Protein AF-A0A8T5M3S6-F1 (afdb_monomer_lite)

Secondary structure (DSSP, 8-state):
---TTSEEEEE----S-SS-SSPPPHHHHHHHHHHTT-EEEHHHHHHHHHHHHHHTTEEEEEEGGGTEEEEEEE-TTS-EEEEEEEEE-

Foldseek 3Di:
DDDQQDKWAKADFFPQDDPPPHGDDPQLRVQLVVSHRDIDGNNVVQVSNAVVLVVQQKHWDAPPVQQFIKIWHADPVRDIDIDGGIGID

Structure (mmCIF, N/CA/C/O backbone):
data_AF-A0A8T5M3S6-F1
#
_entry.id   AF-A0A8T5M3S6-F1
#
loop_
_atom_site.group_PDB
_atom_site.id
_atom_site.type_symbol
_atom_site.label_atom_id
_atom_site.label_alt_id
_atom_site.label_comp_id
_atom_site.label_asym_id
_atom_site.label_entity_id
_atom_site.label_seq_id
_atom_site.pdbx_PDB_ins_code
_atom_site.Cartn_x
_atom_site.Cartn_y
_atom_site.Cartn_z
_atom_site.occupancy
_atom_site.B_iso_or_equiv
_atom_site.auth_seq_id
_atom_site.auth_comp_id
_atom_site.auth_asym_id
_atom_site.auth_atom_id
_atom_site.pdbx_PDB_model_num
ATOM 1 N N . MET A 1 1 ? -10.435 15.072 5.355 1.00 62.12 1 MET A N 1
ATOM 2 C CA . MET A 1 1 ? -9.093 14.448 5.285 1.00 62.12 1 MET A CA 1
ATOM 3 C C . MET A 1 1 ? -9.148 13.132 6.048 1.00 62.12 1 MET A C 1
ATOM 5 O O . MET A 1 1 ? -9.942 13.050 6.976 1.00 62.12 1 MET A O 1
ATOM 9 N N . ALA A 1 2 ? -8.415 12.097 5.628 1.00 75.12 2 ALA A N 1
ATOM 10 C CA . ALA A 1 2 ? -8.379 10.837 6.377 1.00 75.12 2 ALA A CA 1
ATOM 11 C C . ALA A 1 2 ? -7.630 11.054 7.702 1.00 75.12 2 ALA A C 1
ATOM 13 O O . ALA A 1 2 ? -6.591 11.712 7.706 1.00 75.12 2 ALA A O 1
ATOM 14 N N . ASN A 1 3 ? -8.163 10.546 8.815 1.00 86.81 3 ASN A N 1
ATOM 15 C CA . ASN A 1 3 ? -7.465 10.591 10.096 1.00 86.81 3 ASN A CA 1
ATOM 16 C C . ASN A 1 3 ? -6.416 9.475 10.120 1.00 86.81 3 ASN A 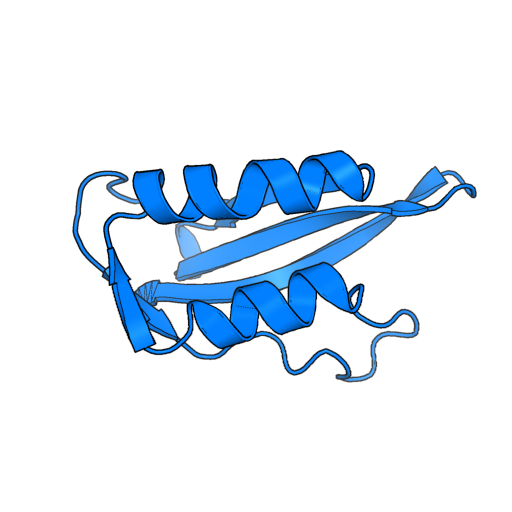C 1
ATOM 18 O O . ASN A 1 3 ? -6.777 8.303 10.184 1.00 86.81 3 ASN A O 1
ATOM 22 N N . LEU A 1 4 ? -5.134 9.845 10.059 1.00 90.19 4 LEU A N 1
ATOM 23 C CA . LEU A 1 4 ? -4.035 8.882 9.959 1.00 90.19 4 LEU A CA 1
ATOM 24 C C . LEU A 1 4 ? -3.909 7.979 11.187 1.00 90.19 4 LEU A C 1
ATOM 26 O O . LEU A 1 4 ? -3.499 6.834 11.048 1.00 90.19 4 LEU A O 1
ATOM 30 N N . LYS A 1 5 ? -4.321 8.478 12.358 1.00 92.62 5 LYS A N 1
ATOM 31 C CA . LYS A 1 5 ? -4.185 7.803 13.656 1.00 92.62 5 LYS A CA 1
ATOM 32 C C . LYS A 1 5 ? -5.419 7.000 14.059 1.00 92.62 5 LYS A C 1
ATOM 34 O O . LYS A 1 5 ? -5.428 6.353 15.103 1.00 92.62 5 LYS A O 1
ATOM 39 N N . GLN A 1 6 ? -6.486 7.058 13.266 1.00 90.06 6 GLN A N 1
ATOM 40 C CA . GLN A 1 6 ? -7.663 6.233 13.497 1.00 90.06 6 GLN A CA 1
ATOM 41 C C . GLN A 1 6 ? -7.365 4.799 13.049 1.00 90.06 6 GLN A C 1
ATOM 43 O O . GLN A 1 6 ? -6.908 4.588 11.927 1.00 90.06 6 GLN A O 1
ATOM 48 N N . LYS A 1 7 ? -7.667 3.817 13.906 1.00 95.81 7 LYS A N 1
ATOM 49 C CA . LYS A 1 7 ? -7.645 2.406 13.509 1.00 95.81 7 LYS A CA 1
ATOM 50 C C . LYS A 1 7 ? -8.734 2.137 12.473 1.00 95.81 7 LYS A C 1
ATOM 52 O O . LYS A 1 7 ? -9.888 2.513 12.676 1.00 95.81 7 LYS A O 1
ATOM 57 N N . VAL A 1 8 ? -8.347 1.475 11.396 1.00 96.00 8 VAL A N 1
ATOM 58 C CA . VAL A 1 8 ? -9.209 1.042 10.298 1.00 96.00 8 VAL A CA 1
ATOM 59 C C . VAL A 1 8 ? -8.969 -0.437 10.034 1.00 96.00 8 VAL A C 1
ATOM 61 O O . VAL A 1 8 ? -7.906 -0.970 10.352 1.00 96.00 8 VAL A O 1
ATOM 64 N N . GLU A 1 9 ? -9.948 -1.102 9.437 1.00 97.81 9 GLU A N 1
ATOM 65 C CA . GLU A 1 9 ? -9.750 -2.442 8.881 1.00 97.81 9 GLU A CA 1
ATOM 66 C C . GLU A 1 9 ? -9.321 -2.303 7.420 1.00 97.81 9 GLU A C 1
ATOM 68 O O . GLU A 1 9 ? -10.016 -1.651 6.633 1.00 97.81 9 GLU A O 1
ATOM 73 N N . LEU A 1 10 ? -8.187 -2.899 7.055 1.00 97.62 10 LEU A N 1
ATOM 74 C CA . LEU A 1 10 ? -7.737 -2.980 5.667 1.00 97.62 10 LEU A CA 1
ATOM 75 C C . LEU A 1 10 ? -8.459 -4.136 4.969 1.00 97.62 10 LEU A C 1
ATOM 77 O O . LEU A 1 10 ? -8.565 -5.220 5.532 1.00 97.62 10 LEU A O 1
ATOM 81 N N . TYR A 1 11 ? -8.975 -3.924 3.759 1.00 97.31 11 TYR A N 1
ATOM 82 C CA . TYR A 1 11 ? -9.730 -4.951 3.033 1.00 97.31 11 TYR A CA 1
ATOM 83 C C . TYR A 1 11 ? -9.658 -4.788 1.510 1.00 97.31 11 TYR A C 1
ATOM 85 O O . TYR A 1 11 ? -9.206 -3.759 1.010 1.00 97.31 11 TYR A O 1
ATOM 93 N N . ASP A 1 12 ? -10.170 -5.780 0.772 1.00 94.25 12 ASP A N 1
ATOM 94 C CA . ASP A 1 12 ? -10.308 -5.747 -0.698 1.00 94.25 12 ASP A CA 1
ATOM 95 C C . ASP A 1 12 ? -8.971 -5.404 -1.392 1.00 94.25 12 ASP A C 1
ATOM 97 O O . ASP A 1 12 ? -8.849 -4.351 -2.040 1.00 94.25 12 ASP A O 1
ATOM 101 N N . PRO A 1 13 ? -7.937 -6.258 -1.222 1.00 93.50 13 PRO A N 1
ATOM 102 C CA . PRO A 1 13 ? -6.665 -6.067 -1.896 1.00 93.50 13 PRO A CA 1
ATOM 103 C C . PRO A 1 13 ? -6.870 -6.063 -3.412 1.00 93.50 13 PRO A C 1
ATOM 105 O O . PRO A 1 13 ? -7.784 -6.699 -3.943 1.00 93.50 13 PRO A O 1
ATOM 108 N N . HIS A 1 14 ? -6.029 -5.325 -4.138 1.00 88.50 14 HIS A N 1
ATOM 109 C CA . HIS A 1 14 ? -6.047 -5.332 -5.595 1.00 88.50 14 HIS A CA 1
ATOM 110 C C . HIS A 1 14 ? -5.975 -6.783 -6.084 1.00 88.50 14 HIS A C 1
ATOM 112 O O . HIS A 1 14 ? -5.102 -7.517 -5.624 1.00 88.50 14 HIS A O 1
ATOM 118 N N . PRO A 1 15 ? -6.783 -7.208 -7.069 1.00 81.81 15 PRO A N 1
ATOM 119 C CA . PRO A 1 15 ? -6.736 -8.582 -7.581 1.00 81.81 15 PRO A CA 1
ATOM 120 C C . PRO A 1 15 ? -5.411 -8.917 -8.286 1.00 81.81 15 PRO A C 1
ATOM 122 O O . PRO A 1 15 ? -5.197 -10.045 -8.712 1.00 81.81 15 PRO A O 1
ATOM 125 N N . GLY A 1 16 ? -4.512 -7.941 -8.445 1.00 72.81 16 GLY A N 1
ATOM 126 C CA . GLY A 1 16 ? -3.254 -8.060 -9.186 1.00 72.81 16 GLY A CA 1
ATOM 127 C C . GLY A 1 16 ? -3.453 -8.030 -10.703 1.00 72.81 16 GLY A C 1
ATOM 128 O O . GLY A 1 16 ? -2.643 -7.435 -11.409 1.00 72.81 16 GLY A O 1
ATOM 129 N N . PHE A 1 17 ? -4.576 -8.573 -11.177 1.00 65.56 17 PHE A N 1
ATOM 130 C CA . PHE A 1 17 ? -4.942 -8.676 -12.582 1.00 65.56 17 PHE A CA 1
ATOM 131 C C . PHE A 1 17 ? -6.421 -8.300 -12.773 1.00 65.56 17 PHE A C 1
ATOM 133 O O . PHE A 1 17 ? -7.316 -9.032 -12.363 1.00 65.56 17 PHE A O 1
ATOM 140 N N . ALA A 1 18 ? -6.691 -7.129 -13.355 1.00 50.09 18 ALA A N 1
ATOM 141 C CA . ALA A 1 18 ? -8.055 -6.667 -13.646 1.00 50.09 18 ALA A CA 1
ATOM 142 C C . ALA A 1 18 ? -8.086 -5.799 -14.912 1.00 50.09 18 ALA A C 1
ATOM 144 O O . ALA A 1 18 ? -8.316 -4.595 -14.851 1.00 50.09 18 ALA A O 1
ATOM 145 N N . GLY A 1 19 ? -7.776 -6.401 -16.065 1.00 52.16 19 GLY A N 1
ATOM 146 C CA . GLY A 1 19 ? -7.865 -5.743 -17.379 1.00 52.16 19 GLY A CA 1
ATOM 147 C C . GLY A 1 19 ? -6.828 -4.643 -17.645 1.00 52.16 19 GLY A C 1
ATOM 148 O O . GLY A 1 19 ? -6.767 -4.121 -18.756 1.00 52.16 19 GLY A O 1
ATOM 149 N N . ALA A 1 20 ? -5.991 -4.300 -16.664 1.00 57.50 20 ALA A N 1
ATOM 150 C CA . ALA A 1 20 ? -4.832 -3.449 -16.871 1.00 57.50 20 ALA A CA 1
ATOM 151 C C . ALA A 1 20 ? -3.790 -4.201 -17.710 1.00 57.50 20 ALA A C 1
ATOM 153 O O . ALA A 1 20 ? -3.446 -5.341 -17.407 1.00 57.50 20 ALA A O 1
ATOM 154 N N . ALA A 1 21 ? -3.258 -3.542 -18.741 1.00 66.62 21 ALA A N 1
ATOM 155 C CA . ALA A 1 21 ? -2.195 -4.094 -19.583 1.00 66.62 21 ALA A CA 1
ATOM 156 C C . ALA A 1 21 ? -0.903 -4.414 -18.801 1.00 66.62 21 ALA A C 1
ATOM 158 O O . ALA A 1 21 ? -0.046 -5.128 -19.312 1.00 66.62 21 ALA A O 1
ATOM 159 N N . VAL A 1 22 ? -0.770 -3.888 -17.577 1.00 78.31 22 VAL A N 1
ATOM 160 C CA . VAL A 1 22 ? 0.380 -4.092 -16.694 1.00 78.31 22 VAL A CA 1
ATOM 161 C C . VAL A 1 22 ? -0.104 -4.652 -15.353 1.00 78.31 22 VAL A 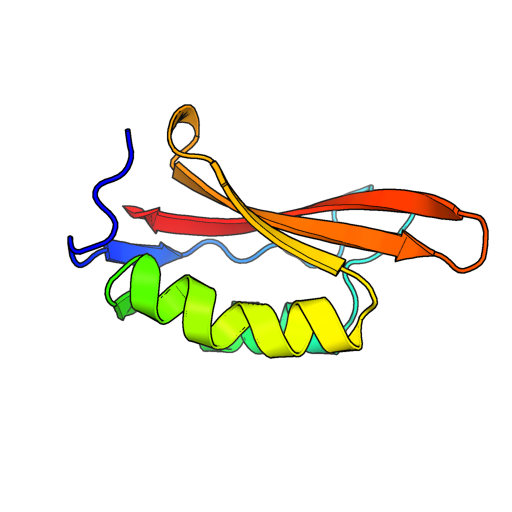C 1
ATOM 163 O O . VAL A 1 22 ? -0.973 -4.035 -14.725 1.00 78.31 22 VAL A O 1
ATOM 166 N N . PRO A 1 23 ? 0.408 -5.817 -14.919 1.00 85.12 23 PRO A N 1
ATOM 167 C CA . PRO A 1 23 ? 0.048 -6.404 -13.636 1.00 85.12 23 PRO A CA 1
ATOM 168 C C . PRO A 1 23 ? 0.660 -5.613 -12.475 1.00 85.12 23 PRO A C 1
ATOM 170 O O . PRO A 1 23 ? 1.710 -4.988 -12.614 1.00 85.12 23 PRO A O 1
ATOM 173 N N . LEU A 1 24 ? 0.026 -5.683 -11.301 1.00 89.25 24 LEU A N 1
ATOM 174 C CA . LEU A 1 24 ? 0.653 -5.201 -10.068 1.00 89.25 24 LEU A CA 1
ATOM 175 C C . LEU A 1 24 ? 1.928 -6.029 -9.791 1.00 89.25 24 LEU A C 1
ATOM 177 O O . LEU A 1 24 ? 1.858 -7.259 -9.892 1.00 89.25 24 LEU A O 1
ATOM 181 N N . PRO A 1 25 ? 3.065 -5.413 -9.408 1.00 91.31 25 PRO A N 1
ATOM 182 C CA . PRO A 1 25 ? 4.265 -6.150 -9.027 1.00 91.31 25 PRO A CA 1
ATOM 183 C C . PRO A 1 25 ? 3.983 -7.194 -7.944 1.00 91.31 25 PRO A C 1
ATOM 185 O O . PRO A 1 25 ? 3.262 -6.929 -6.979 1.00 91.31 25 PRO A O 1
ATOM 188 N N . LYS A 1 26 ? 4.569 -8.386 -8.105 1.00 92.00 26 LYS A N 1
ATOM 1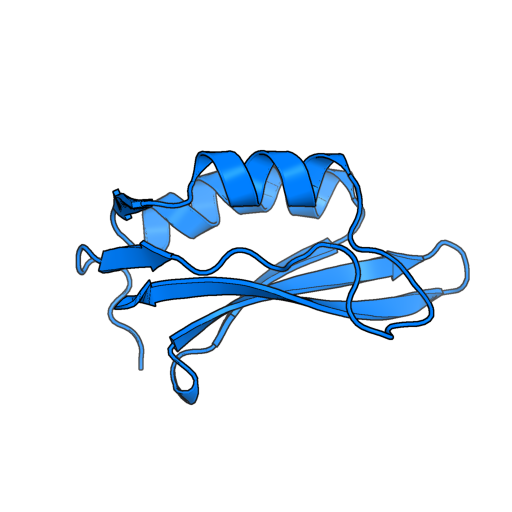89 C CA . LYS A 1 26 ? 4.273 -9.558 -7.270 1.00 92.00 26 LYS A CA 1
ATOM 190 C C . LYS A 1 26 ? 4.515 -9.300 -5.778 1.00 92.00 26 LYS A C 1
ATOM 192 O O . LYS A 1 26 ? 3.626 -9.578 -4.985 1.00 92.00 26 LYS A O 1
ATOM 197 N N . SER A 1 27 ? 5.654 -8.710 -5.415 1.00 93.56 27 SER A N 1
ATOM 198 C CA . SER A 1 27 ? 5.984 -8.390 -4.018 1.00 93.56 27 SER A CA 1
ATOM 199 C C . SER A 1 27 ? 4.963 -7.443 -3.382 1.00 93.56 27 SER A C 1
ATOM 201 O O . SER A 1 27 ? 4.508 -7.678 -2.268 1.00 93.56 27 SER A O 1
ATOM 203 N N . MET A 1 28 ? 4.533 -6.411 -4.114 1.00 94.88 28 MET A N 1
ATOM 204 C CA . MET A 1 28 ? 3.500 -5.487 -3.641 1.00 94.88 28 MET A CA 1
ATOM 205 C C . MET A 1 28 ? 2.132 -6.171 -3.507 1.00 94.88 28 MET A C 1
ATOM 207 O O . MET A 1 28 ? 1.381 -5.874 -2.581 1.00 94.88 28 MET A O 1
ATOM 211 N N . LYS A 1 29 ? 1.796 -7.098 -4.415 1.00 94.06 29 LYS A N 1
ATOM 212 C CA . LYS A 1 29 ? 0.561 -7.891 -4.339 1.00 94.06 29 LYS A CA 1
ATOM 213 C C . LYS A 1 29 ? 0.542 -8.791 -3.107 1.00 94.06 29 LYS A C 1
ATOM 215 O O . LYS A 1 29 ? -0.434 -8.755 -2.367 1.00 94.06 29 LYS A O 1
ATOM 220 N N . GLU A 1 30 ? 1.597 -9.573 -2.904 1.00 94.38 30 GLU A N 1
ATOM 221 C CA . GLU A 1 30 ? 1.722 -10.491 -1.767 1.00 94.38 30 GLU A CA 1
ATOM 222 C C . GLU A 1 30 ? 1.630 -9.721 -0.448 1.00 94.38 30 GLU A C 1
ATOM 224 O O . GLU A 1 30 ? 0.833 -10.068 0.419 1.00 94.38 30 GLU A O 1
ATOM 229 N N . PHE A 1 31 ? 2.333 -8.593 -0.347 1.00 95.56 31 PHE A N 1
ATOM 230 C CA . PHE A 1 31 ? 2.293 -7.767 0.853 1.00 95.56 31 PHE A CA 1
ATOM 231 C C . PHE A 1 31 ? 0.916 -7.126 1.090 1.00 95.56 31 PHE A C 1
ATOM 233 O O . PHE A 1 31 ? 0.424 -7.090 2.217 1.00 95.56 31 PHE A O 1
ATOM 240 N N . ALA A 1 32 ? 0.241 -6.654 0.036 1.00 95.31 32 ALA A N 1
ATOM 241 C CA . ALA A 1 32 ? -1.128 -6.155 0.161 1.00 95.31 32 ALA A CA 1
ATOM 242 C C . ALA A 1 32 ? -2.103 -7.252 0.628 1.00 95.31 32 ALA A C 1
ATOM 244 O O . ALA A 1 32 ? -2.995 -6.973 1.42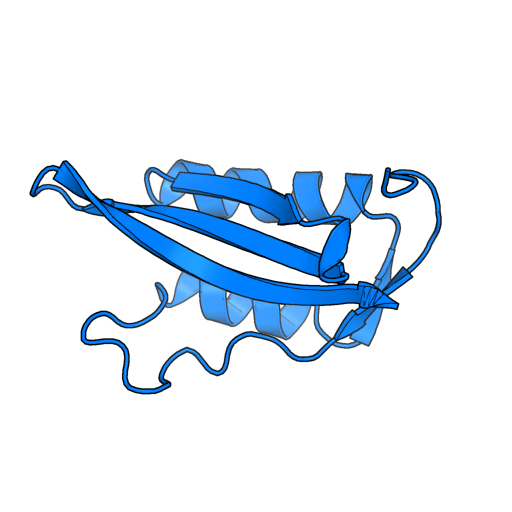8 1.00 95.31 32 ALA A O 1
ATOM 245 N N . ASP A 1 33 ? -1.927 -8.494 0.172 1.00 96.12 33 ASP A N 1
ATOM 246 C CA . ASP A 1 33 ? -2.741 -9.628 0.619 1.00 96.12 33 ASP A CA 1
ATOM 247 C C . ASP A 1 33 ? -2.500 -9.982 2.085 1.00 96.12 33 ASP A C 1
ATOM 249 O O . ASP A 1 33 ? -3.456 -10.276 2.798 1.00 96.12 33 ASP A O 1
ATOM 253 N N . GLU A 1 34 ? -1.256 -9.917 2.557 1.00 97.06 34 GLU A N 1
ATOM 254 C CA . GLU A 1 34 ? -0.919 -10.165 3.963 1.00 97.06 34 GLU A CA 1
ATOM 255 C C . GLU A 1 34 ? -1.584 -9.156 4.905 1.00 97.06 34 GLU A C 1
ATOM 257 O O . GLU A 1 34 ? -2.008 -9.510 6.008 1.00 97.06 34 GLU A O 1
ATOM 262 N N . LEU A 1 35 ? -1.708 -7.897 4.475 1.00 96.56 35 LEU A N 1
ATOM 263 C CA . LEU A 1 35 ? -2.369 -6.842 5.245 1.00 96.56 35 LEU A CA 1
ATOM 264 C C . LEU A 1 35 ? -3.904 -6.935 5.222 1.00 96.56 35 LEU A C 1
ATOM 266 O O . LEU A 1 35 ? -4.564 -6.277 6.030 1.00 96.56 35 LEU A O 1
ATOM 270 N N . ASN A 1 36 ? -4.489 -7.733 4.327 1.00 97.81 36 ASN A N 1
ATOM 271 C CA . ASN A 1 36 ? -5.937 -7.871 4.202 1.00 97.81 36 ASN A CA 1
ATOM 272 C C . ASN A 1 36 ? -6.565 -8.435 5.490 1.00 97.81 36 ASN A C 1
ATOM 274 O O . ASN A 1 36 ? -6.156 -9.469 6.011 1.00 97.81 36 ASN A O 1
ATOM 278 N N . GLY A 1 37 ? -7.592 -7.756 5.996 1.00 97.50 37 GLY A N 1
ATOM 279 C CA . GLY A 1 37 ? -8.285 -8.082 7.242 1.00 97.50 37 GLY A CA 1
ATOM 280 C C . GLY A 1 37 ? -7.580 -7.598 8.513 1.00 97.50 37 GLY A C 1
ATOM 281 O O . GLY A 1 37 ? -8.155 -7.706 9.597 1.00 97.50 37 GLY A O 1
ATOM 282 N N . GLN A 1 38 ? -6.365 -7.045 8.423 1.00 98.06 38 GLN A N 1
ATOM 283 C CA . GLN A 1 38 ? -5.680 -6.499 9.594 1.00 98.06 38 GLN A CA 1
ATOM 284 C C . GLN A 1 38 ? -6.295 -5.163 10.027 1.00 98.06 38 GLN A C 1
ATOM 286 O O . GLN A 1 38 ? -6.708 -4.340 9.204 1.00 98.06 38 GLN A O 1
ATOM 291 N N . GLN A 1 39 ? -6.310 -4.929 11.340 1.00 97.94 39 GLN A N 1
ATOM 292 C CA . GLN A 1 39 ? -6.681 -3.643 11.923 1.00 97.94 39 GLN A CA 1
ATOM 293 C C . GLN A 1 39 ? -5.433 -2.876 12.342 1.00 97.94 39 GLN A C 1
ATOM 295 O O . GLN A 1 39 ? -4.681 -3.328 13.204 1.00 97.94 39 GLN A O 1
ATOM 300 N N . MET A 1 40 ? -5.240 -1.700 11.761 1.00 98.00 40 MET A N 1
ATOM 301 C CA . MET A 1 40 ? -4.134 -0.801 12.083 1.00 98.00 40 MET A CA 1
ATOM 302 C C . MET A 1 40 ? -4.507 0.638 11.743 1.00 98.00 40 MET A C 1
ATOM 304 O O . MET A 1 40 ? -5.554 0.906 11.155 1.00 98.00 40 MET A O 1
ATOM 308 N N . THR A 1 41 ? -3.681 1.585 12.152 1.00 97.81 41 THR A N 1
ATOM 309 C CA . THR A 1 41 ? -3.786 2.972 11.710 1.00 97.81 41 THR A CA 1
ATOM 310 C C . THR A 1 41 ? -3.328 3.108 10.258 1.00 97.81 41 THR A C 1
ATOM 312 O O . THR A 1 41 ? -2.578 2.283 9.734 1.00 97.81 41 THR A O 1
ATOM 315 N N . LEU A 1 42 ? -3.789 4.158 9.580 1.00 96.56 42 LEU A N 1
ATOM 316 C CA . LEU A 1 42 ? -3.344 4.429 8.212 1.00 96.56 42 LEU A CA 1
ATOM 317 C C . LEU A 1 42 ? -1.864 4.840 8.163 1.00 96.56 42 LEU A C 1
ATOM 319 O O . LEU A 1 42 ? -1.212 4.605 7.152 1.00 96.56 42 LEU A O 1
ATOM 323 N N . GLU A 1 43 ? -1.351 5.433 9.242 1.00 97.00 43 GLU A N 1
ATOM 324 C CA . GLU A 1 43 ? 0.074 5.721 9.434 1.00 97.00 43 GLU A CA 1
ATOM 325 C C . GLU A 1 43 ? 0.899 4.425 9.440 1.00 97.00 43 GLU A C 1
ATOM 327 O O . GLU A 1 43 ? 1.751 4.255 8.573 1.00 97.00 43 GLU A O 1
ATOM 332 N N . GLU A 1 44 ? 0.551 3.454 10.294 1.00 97.75 44 GLU A N 1
ATOM 333 C CA . GLU A 1 44 ? 1.215 2.138 10.340 1.00 97.75 44 GLU A CA 1
ATOM 334 C C . GLU A 1 44 ? 1.136 1.398 8.993 1.00 97.75 44 GLU A C 1
ATOM 336 O O . GLU A 1 44 ? 2.094 0.750 8.570 1.00 97.75 44 GLU A O 1
ATOM 341 N N . ALA A 1 45 ? -0.002 1.486 8.295 1.00 96.69 45 ALA A N 1
ATOM 342 C CA . ALA A 1 45 ? -0.157 0.862 6.984 1.00 96.69 45 ALA A CA 1
ATOM 343 C C . ALA A 1 45 ? 0.799 1.469 5.942 1.00 96.69 45 ALA A C 1
ATOM 345 O O . ALA A 1 45 ? 1.400 0.730 5.162 1.00 96.69 45 ALA A O 1
ATOM 346 N N . LEU A 1 46 ? 0.960 2.799 5.934 1.00 96.56 46 LEU A N 1
ATOM 347 C CA . LEU A 1 46 ? 1.926 3.476 5.068 1.00 96.56 46 LEU A CA 1
ATOM 348 C C . LEU A 1 46 ? 3.363 3.119 5.449 1.00 96.56 46 LEU A C 1
ATOM 350 O O . LEU A 1 46 ? 4.132 2.772 4.565 1.00 96.56 46 LEU A O 1
AT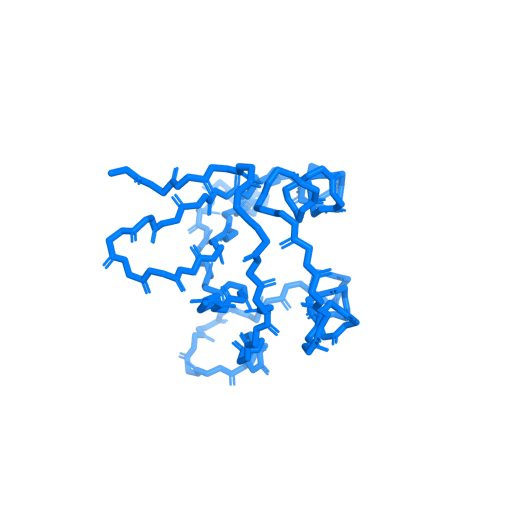OM 354 N N . GLU A 1 47 ? 3.716 3.136 6.735 1.00 97.38 47 GLU A N 1
ATOM 355 C CA . GLU A 1 47 ? 5.058 2.758 7.206 1.00 97.38 47 GLU A CA 1
ATOM 356 C C . GLU A 1 47 ? 5.458 1.346 6.760 1.00 97.38 47 GLU A C 1
ATOM 358 O O . GLU A 1 47 ? 6.600 1.120 6.370 1.00 97.38 47 GLU A O 1
ATOM 363 N N . LYS A 1 48 ? 4.510 0.401 6.761 1.00 97.56 48 LYS A N 1
ATOM 364 C CA . LYS A 1 48 ? 4.740 -0.969 6.283 1.00 97.56 48 LYS A CA 1
ATOM 365 C C . LYS A 1 48 ? 4.864 -1.065 4.761 1.00 97.56 48 LYS A C 1
ATOM 367 O O . LYS A 1 48 ? 5.662 -1.855 4.268 1.00 97.56 48 LYS A O 1
ATOM 372 N N . LEU A 1 49 ? 4.060 -0.306 4.017 1.00 96.69 49 LEU A N 1
ATOM 373 C CA . LEU A 1 49 ? 3.996 -0.383 2.553 1.00 96.69 49 LEU A CA 1
ATOM 374 C C . LEU A 1 49 ? 5.079 0.441 1.844 1.00 96.69 49 LEU A C 1
ATOM 376 O O . LEU A 1 49 ? 5.491 0.072 0.744 1.00 96.69 49 LEU A O 1
ATOM 380 N N . SER A 1 50 ? 5.524 1.550 2.440 1.00 97.25 50 SER A N 1
ATOM 381 C CA . SER A 1 50 ? 6.474 2.481 1.822 1.00 97.25 50 SER A CA 1
ATOM 382 C C . SER A 1 50 ? 7.802 1.827 1.432 1.00 97.25 50 SER A C 1
ATOM 384 O O . SER A 1 50 ? 8.172 1.992 0.274 1.00 97.25 50 SER A O 1
ATOM 386 N N . PRO A 1 51 ? 8.473 1.014 2.277 1.00 97.62 51 PRO A N 1
ATOM 387 C CA . PRO A 1 51 ? 9.732 0.373 1.887 1.00 97.62 51 PRO A CA 1
ATOM 388 C C . PRO A 1 51 ? 9.581 -0.528 0.654 1.00 97.62 51 PRO A C 1
ATOM 390 O O . PRO A 1 51 ? 10.375 -0.456 -0.277 1.00 97.62 51 PRO A O 1
ATOM 393 N N . VAL A 1 52 ? 8.498 -1.314 0.592 1.00 96.19 52 VAL A N 1
ATOM 394 C CA . VAL A 1 52 ? 8.203 -2.181 -0.563 1.00 96.19 52 VAL A CA 1
ATOM 395 C C . VAL A 1 52 ? 7.936 -1.349 -1.819 1.00 96.19 52 VAL A C 1
ATOM 397 O O . VAL A 1 52 ? 8.289 -1.750 -2.925 1.00 96.19 52 VAL A O 1
ATOM 400 N N . ALA A 1 53 ? 7.290 -0.190 -1.670 1.00 95.56 53 ALA A N 1
ATOM 401 C CA . ALA A 1 53 ? 7.029 0.714 -2.781 1.00 95.56 53 ALA A CA 1
ATOM 402 C C . ALA A 1 53 ? 8.314 1.379 -3.290 1.00 95.56 53 ALA A C 1
ATOM 404 O O . ALA A 1 53 ? 8.512 1.440 -4.502 1.00 95.56 53 ALA A O 1
ATOM 405 N N . GLU A 1 54 ? 9.179 1.833 -2.386 1.00 95.50 54 GLU A N 1
ATOM 406 C CA . GLU A 1 54 ? 10.462 2.469 -2.694 1.00 95.50 54 GLU A CA 1
ATOM 407 C C . GLU A 1 54 ? 11.411 1.505 -3.415 1.00 95.50 54 GLU A C 1
ATOM 409 O O . GLU A 1 54 ? 11.966 1.870 -4.453 1.00 95.50 54 GLU A O 1
ATOM 414 N N . ASP A 1 55 ? 11.504 0.251 -2.958 1.00 94.44 55 ASP A N 1
ATOM 415 C CA . ASP A 1 55 ? 12.285 -0.809 -3.616 1.00 94.44 55 ASP A CA 1
ATOM 416 C C . ASP A 1 55 ? 11.816 -1.083 -5.058 1.00 94.44 55 ASP A C 1
ATOM 418 O O . ASP A 1 55 ? 12.595 -1.494 -5.920 1.00 94.44 55 ASP A O 1
ATOM 422 N N . LEU A 1 56 ? 10.535 -0.831 -5.343 1.00 91.69 56 LEU A N 1
ATOM 423 C CA . LEU A 1 56 ? 9.934 -0.949 -6.673 1.00 91.69 56 LEU A CA 1
ATOM 424 C C . LEU A 1 56 ? 10.019 0.348 -7.499 1.00 91.69 56 LEU A C 1
ATOM 426 O O . LEU A 1 56 ? 9.420 0.422 -8.574 1.00 91.69 56 LEU A O 1
ATOM 430 N N . GLY A 1 57 ? 10.725 1.378 -7.019 1.00 92.69 57 GLY A N 1
ATOM 431 C CA . GLY A 1 57 ? 10.809 2.683 -7.684 1.00 92.69 57 GLY A CA 1
ATOM 432 C C . GLY A 1 57 ? 9.479 3.443 -7.675 1.00 92.69 57 GLY A C 1
ATOM 433 O O . GLY A 1 57 ? 9.128 4.128 -8.641 1.00 92.69 57 GLY A O 1
ATOM 434 N N . GLY A 1 58 ? 8.698 3.266 -6.613 1.00 94.12 58 GLY A N 1
ATOM 435 C CA . GLY A 1 58 ? 7.353 3.793 -6.466 1.00 94.12 58 GLY A CA 1
ATOM 436 C C . GLY A 1 58 ? 7.083 4.446 -5.115 1.00 94.12 58 GLY A C 1
ATOM 437 O O . GLY A 1 58 ? 7.976 4.684 -4.311 1.00 94.12 58 GLY A O 1
ATOM 438 N N . ALA A 1 59 ? 5.814 4.769 -4.886 1.00 96.62 59 ALA A N 1
ATOM 439 C CA . ALA A 1 59 ? 5.328 5.386 -3.662 1.00 96.62 59 ALA A CA 1
ATOM 440 C C . ALA A 1 59 ? 3.884 4.967 -3.376 1.00 96.62 59 ALA A C 1
ATOM 442 O O . ALA A 1 59 ? 3.094 4.705 -4.294 1.00 96.62 59 ALA A O 1
ATOM 443 N N . VAL A 1 60 ? 3.521 4.956 -2.095 1.00 97.06 60 VAL A N 1
ATOM 444 C CA . VAL A 1 60 ? 2.144 4.753 -1.639 1.00 97.06 60 VAL A CA 1
ATOM 445 C C . VAL A 1 60 ? 1.523 6.042 -1.130 1.00 97.06 60 VAL A C 1
ATOM 447 O O . VAL A 1 60 ? 2.199 6.929 -0.618 1.00 97.06 60 VAL A O 1
ATOM 450 N N . GLN A 1 61 ? 0.206 6.157 -1.278 1.00 96.00 61 GLN A N 1
ATOM 451 C CA . GLN A 1 61 ? -0.536 7.326 -0.818 1.00 96.00 61 GLN A CA 1
ATOM 452 C C . GLN A 1 61 ? -1.948 6.964 -0.372 1.00 96.00 61 GLN A C 1
ATOM 454 O O . GLN A 1 61 ? -2.596 6.085 -0.941 1.00 96.00 61 GLN A O 1
ATOM 459 N N . ILE A 1 62 ? -2.476 7.703 0.600 1.00 96.25 62 ILE A N 1
ATOM 460 C CA . ILE A 1 62 ? -3.866 7.556 1.035 1.00 96.25 62 ILE A CA 1
ATOM 461 C C . ILE A 1 62 ? -4.774 8.391 0.141 1.00 96.25 62 ILE A C 1
ATOM 463 O O . ILE A 1 62 ? -4.647 9.613 0.054 1.00 96.25 62 ILE A O 1
ATOM 467 N N . VAL A 1 63 ? -5.774 7.748 -0.453 1.00 94.69 63 VAL A N 1
ATOM 468 C CA . VAL A 1 63 ? -6.809 8.421 -1.236 1.00 94.69 63 VAL A CA 1
ATOM 469 C C . VAL A 1 63 ? -8.075 8.562 -0.402 1.00 94.69 63 VAL A C 1
ATOM 471 O O . VAL A 1 63 ? -9.051 7.822 -0.537 1.00 94.69 63 VAL A O 1
ATOM 474 N N . GLY A 1 64 ? -8.049 9.578 0.465 1.00 92.12 64 GLY A N 1
ATOM 475 C CA . GLY A 1 64 ? -9.062 9.844 1.490 1.00 92.12 64 GLY A CA 1
ATOM 476 C C . GLY A 1 64 ? -10.510 9.815 0.996 1.00 92.12 64 GLY A C 1
ATOM 477 O O . GLY A 1 64 ? -11.370 9.202 1.624 1.00 92.12 64 GLY A O 1
ATOM 478 N N . LYS A 1 65 ? -10.776 10.455 -0.150 1.00 91.69 65 LYS A N 1
ATOM 479 C CA . LYS A 1 65 ? -12.124 10.583 -0.731 1.00 91.69 65 LYS A CA 1
ATOM 480 C C . LYS A 1 65 ? -12.728 9.234 -1.139 1.00 91.69 65 LYS A C 1
ATOM 482 O O . LYS A 1 65 ? -13.942 9.081 -1.097 1.00 91.69 65 LYS A O 1
ATOM 487 N N . MET A 1 66 ? -11.889 8.276 -1.531 1.00 92.56 66 MET A N 1
ATOM 488 C CA . MET A 1 66 ? -12.312 6.967 -2.041 1.00 92.56 66 MET A CA 1
ATOM 489 C C . MET A 1 66 ? -12.023 5.815 -1.066 1.00 92.56 66 MET A C 1
ATOM 491 O O . MET A 1 66 ? -12.363 4.670 -1.356 1.00 92.56 66 MET A O 1
ATOM 495 N N . LYS A 1 67 ? -11.450 6.127 0.103 1.00 95.75 67 LYS A N 1
ATOM 496 C CA . LYS A 1 67 ? -11.124 5.186 1.179 1.00 95.75 67 LYS A CA 1
ATOM 497 C C . LYS A 1 67 ? -10.260 4.001 0.736 1.00 95.75 67 LYS A C 1
ATOM 499 O O . LYS A 1 67 ? -10.628 2.841 0.933 1.00 95.75 67 LYS A O 1
ATOM 504 N N . TYR A 1 68 ? -9.121 4.295 0.115 1.00 96.31 68 TYR A N 1
ATOM 505 C CA . TYR A 1 68 ? -8.132 3.275 -0.224 1.00 96.31 68 TYR A CA 1
ATOM 506 C C . TYR A 1 68 ? -6.692 3.808 -0.180 1.00 96.31 68 TYR A C 1
ATOM 508 O O . TYR A 1 68 ? -6.463 5.018 -0.238 1.00 96.31 68 TYR A O 1
ATOM 516 N N . ILE A 1 69 ? -5.727 2.896 -0.091 1.00 96.81 69 ILE A N 1
ATOM 517 C CA . ILE A 1 69 ? -4.293 3.137 -0.256 1.00 96.81 69 ILE A CA 1
ATOM 518 C C . ILE A 1 69 ? -3.934 2.848 -1.713 1.00 96.81 69 ILE A C 1
ATOM 520 O O . ILE A 1 69 ? -4.237 1.775 -2.240 1.00 96.81 69 ILE A O 1
ATOM 524 N N . GLY A 1 70 ? -3.372 3.838 -2.397 1.00 95.69 70 GLY A N 1
ATOM 525 C CA . GLY A 1 70 ? -2.904 3.727 -3.771 1.00 95.69 70 GLY A CA 1
ATOM 526 C C . GLY A 1 70 ? -1.403 3.476 -3.828 1.00 95.69 70 GLY A C 1
ATOM 527 O O . GLY A 1 70 ? -0.678 3.913 -2.941 1.00 95.69 70 GLY A O 1
ATOM 528 N N . PHE A 1 71 ? -0.956 2.829 -4.896 1.00 95.56 71 PHE A N 1
ATOM 529 C CA . PHE A 1 71 ? 0.447 2.626 -5.233 1.00 95.56 71 PHE A CA 1
ATOM 530 C C . PHE A 1 71 ? 0.722 3.166 -6.622 1.00 95.56 71 PHE A C 1
ATOM 532 O O . PHE A 1 71 ? -0.041 2.915 -7.555 1.00 95.56 71 PHE A O 1
ATOM 539 N N . THR A 1 72 ? 1.816 3.899 -6.736 1.00 94.12 72 THR A N 1
ATOM 540 C CA . THR A 1 72 ? 2.328 4.427 -7.991 1.00 94.12 72 THR A CA 1
ATOM 541 C C . THR A 1 72 ? 3.741 3.916 -8.185 1.00 94.12 72 THR A C 1
ATOM 543 O O . THR A 1 72 ? 4.509 3.980 -7.234 1.00 94.12 72 THR A O 1
ATOM 546 N N . TYR A 1 73 ? 4.121 3.485 -9.384 1.00 91.00 73 TYR A N 1
ATOM 547 C CA . TYR A 1 73 ? 5.531 3.240 -9.705 1.00 91.00 73 TYR A CA 1
ATOM 548 C C . TYR A 1 73 ? 5.866 3.630 -11.141 1.00 91.00 73 TYR A C 1
ATOM 550 O O . TYR A 1 73 ? 4.965 3.790 -11.972 1.00 91.00 73 TYR A O 1
ATOM 558 N N . PHE A 1 74 ? 7.161 3.796 -11.407 1.00 86.25 74 PHE A N 1
ATOM 559 C CA . PHE A 1 74 ? 7.694 4.111 -12.727 1.00 86.25 74 PHE A CA 1
ATOM 560 C C . PHE A 1 74 ? 8.419 2.900 -13.311 1.00 86.25 74 PHE A C 1
ATOM 562 O O . PHE A 1 74 ? 9.296 2.317 -12.680 1.00 86.25 74 PHE A O 1
ATOM 569 N N . GLU A 1 75 ? 8.071 2.526 -14.537 1.00 84.44 75 GLU A N 1
ATOM 570 C CA . GLU A 1 75 ? 8.868 1.575 -15.307 1.00 84.44 75 GLU A CA 1
ATOM 571 C C . GLU A 1 75 ? 10.181 2.215 -15.773 1.00 84.44 75 GLU A C 1
ATOM 573 O O . GLU A 1 75 ? 10.294 3.436 -15.884 1.00 84.44 75 GLU A O 1
ATOM 578 N N . SER A 1 76 ? 11.154 1.391 -16.175 1.00 81.94 76 SER A N 1
ATOM 579 C CA . SER A 1 76 ? 12.399 1.860 -16.807 1.00 81.94 76 SER A CA 1
ATOM 580 C C . SER A 1 76 ? 12.161 2.694 -18.075 1.00 81.94 76 SER A C 1
ATOM 582 O O . SER A 1 76 ? 13.021 3.469 -18.476 1.00 81.94 76 SER A O 1
ATOM 584 N N . SER A 1 77 ? 10.986 2.555 -18.698 1.00 85.00 77 SER A N 1
ATOM 585 C CA . SER A 1 77 ? 10.525 3.368 -19.829 1.00 85.00 77 SER A CA 1
ATOM 586 C C . SER A 1 77 ? 10.139 4.806 -19.441 1.00 85.00 77 SER A C 1
ATOM 588 O O . SER A 1 77 ? 9.861 5.622 -20.318 1.00 85.00 77 SER A O 1
ATOM 590 N N . GLY A 1 78 ? 10.073 5.118 -18.142 1.00 84.06 78 GLY A N 1
ATOM 591 C CA . GLY A 1 78 ? 9.520 6.359 -17.598 1.00 84.06 78 GLY A CA 1
ATOM 592 C C . GLY A 1 78 ? 7.992 6.359 -17.497 1.00 84.06 78 GLY A C 1
ATOM 593 O O . GLY A 1 78 ? 7.406 7.340 -17.036 1.00 84.06 78 GLY A O 1
ATOM 594 N N . ARG A 1 79 ? 7.319 5.277 -17.912 1.00 87.31 79 ARG A N 1
ATOM 595 C CA . ARG A 1 79 ? 5.863 5.165 -17.814 1.00 87.31 79 ARG A CA 1
ATOM 596 C C . ARG A 1 79 ? 5.436 5.008 -16.359 1.00 87.31 79 ARG A C 1
ATOM 598 O O . ARG A 1 79 ? 5.923 4.137 -15.645 1.00 87.31 79 ARG A O 1
ATOM 605 N N . GLN A 1 80 ? 4.485 5.836 -15.947 1.00 89.62 80 GLN A N 1
ATOM 606 C CA . GLN A 1 80 ? 3.882 5.777 -14.623 1.00 89.62 80 GLN A CA 1
ATOM 607 C C . GLN A 1 80 ? 2.677 4.831 -14.617 1.00 89.62 80 GLN A C 1
ATOM 609 O O . GLN A 1 80 ? 1.811 4.901 -15.496 1.00 89.62 80 GLN A O 1
ATOM 614 N N . HIS A 1 81 ? 2.590 3.995 -13.587 1.00 89.62 81 HIS A N 1
ATOM 615 C CA . HIS A 1 81 ? 1.453 3.119 -13.327 1.00 89.62 81 HIS A CA 1
ATOM 616 C C . HIS A 1 81 ? 0.832 3.429 -11.978 1.00 89.62 81 HIS A C 1
ATOM 618 O O . HIS A 1 81 ? 1.528 3.826 -11.047 1.00 89.62 81 HIS A O 1
ATOM 624 N N . TYR A 1 82 ? -0.479 3.229 -11.879 1.00 91.31 82 TYR A N 1
ATOM 625 C CA . TYR A 1 82 ? -1.247 3.497 -10.675 1.00 91.31 82 TYR A CA 1
ATOM 626 C C . TYR A 1 82 ? -2.188 2.341 -10.350 1.00 91.31 82 TYR A C 1
ATOM 628 O O . TYR A 1 82 ? -2.921 1.871 -11.220 1.00 91.31 82 TYR A O 1
ATOM 636 N N . PHE A 1 83 ? -2.212 1.938 -9.081 1.00 92.25 83 PHE A N 1
ATOM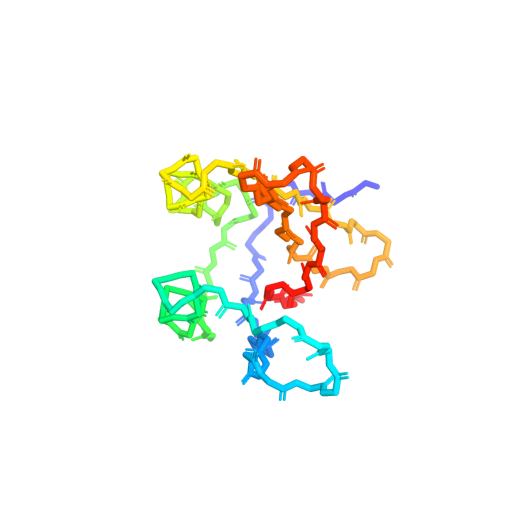 637 C CA . PHE A 1 83 ? -3.031 0.842 -8.577 1.00 92.25 83 PHE A CA 1
ATOM 638 C C . PHE A 1 83 ? -3.729 1.229 -7.277 1.00 92.25 83 PHE A C 1
ATOM 640 O O . PHE A 1 83 ? -3.165 1.908 -6.420 1.00 92.25 83 PHE A O 1
ATOM 647 N N . ARG A 1 84 ? -4.953 0.731 -7.090 1.00 94.19 84 ARG A N 1
ATOM 648 C CA . ARG A 1 84 ? -5.627 0.707 -5.786 1.00 94.19 84 ARG A CA 1
ATOM 649 C C . ARG A 1 84 ? -5.165 -0.534 -5.025 1.00 94.19 84 ARG A C 1
ATOM 651 O O . ARG A 1 84 ? -5.686 -1.604 -5.316 1.00 94.19 84 ARG A O 1
ATOM 658 N N . LEU A 1 85 ? -4.261 -0.399 -4.057 1.00 94.62 85 LEU A N 1
ATOM 659 C CA . LEU A 1 85 ? -3.746 -1.539 -3.292 1.00 94.62 85 LEU A CA 1
ATOM 660 C C . LEU A 1 85 ? -4.791 -2.146 -2.367 1.00 94.62 85 LEU A C 1
ATOM 662 O O . LEU A 1 85 ? -5.086 -3.322 -2.498 1.00 94.62 85 LEU A O 1
ATOM 666 N N . LEU A 1 86 ? -5.330 -1.353 -1.443 1.00 96.31 86 LEU A N 1
ATOM 667 C CA . LEU A 1 86 ? -6.169 -1.822 -0.338 1.00 96.31 86 LEU A CA 1
ATOM 668 C C . LEU A 1 86 ? -7.223 -0.777 -0.017 1.00 96.31 86 LEU A C 1
ATOM 670 O O . LEU A 1 86 ? -6.919 0.414 0.021 1.00 96.31 86 LEU A O 1
ATOM 674 N N . ARG A 1 87 ? -8.453 -1.197 0.251 1.00 97.06 87 ARG A N 1
ATOM 675 C CA . ARG A 1 87 ? -9.485 -0.329 0.823 1.00 97.06 87 ARG A CA 1
ATOM 676 C C . ARG A 1 87 ? -9.378 -0.305 2.342 1.00 97.06 87 ARG A C 1
ATOM 678 O O . ARG A 1 87 ? -8.759 -1.174 2.945 1.00 97.06 87 ARG A O 1
ATOM 685 N N . TYR A 1 88 ? -9.999 0.696 2.957 1.00 97.31 88 TYR A N 1
ATOM 686 C CA . TYR A 1 88 ? -10.103 0.783 4.411 1.00 97.31 88 TYR A CA 1
ATOM 687 C C . TYR A 1 88 ? -11.475 1.298 4.858 1.00 97.31 88 TYR A C 1
ATOM 689 O O . TYR A 1 88 ? -12.160 2.010 4.112 1.00 97.31 88 TYR A O 1
ATOM 697 N N . LYS A 1 89 ? -11.927 0.880 6.043 1.00 95.00 89 LYS A N 1
ATOM 698 C CA . LYS A 1 89 ? -13.224 1.265 6.626 1.00 95.00 89 LYS A CA 1
ATOM 699 C C . LYS A 1 89 ? -13.097 1.572 8.110 1.00 95.00 89 LYS A C 1
ATOM 701 O O . LYS A 1 89 ? -12.237 0.945 8.768 1.00 95.00 89 LYS A O 1
#

Sequence (89 aa):
MANLKQKVELYDPHPGFAGAAVPLPKSMKEFADELNGQQMTLEEALEKLSPVAEDLGGAVQIVGKMKYIGFTYFESSGRQHYFRLLRYK

pLDDT: mean 90.84, std 10.09, range [50.09, 98.06]

Radius of gyration: 12.42 Å; chains: 1; bounding box: 26×25×34 Å